Protein AF-A0A920N0S0-F1 (afdb_monomer_lite)

pLDDT: mean 83.33, std 10.92, range [47.34, 92.75]

Radius of gyration: 13.05 Å; chains: 1; bounding box: 26×30×33 Å

Structure (mmCIF, N/CA/C/O backbone):
data_AF-A0A920N0S0-F1
#
_entry.id   AF-A0A920N0S0-F1
#
loop_
_atom_site.group_PDB
_atom_site.id
_atom_site.type_symbol
_atom_site.label_atom_id
_atom_site.label_alt_id
_atom_site.label_comp_id
_atom_site.label_asym_id
_atom_site.label_entity_id
_atom_site.label_seq_id
_atom_site.pdbx_PDB_ins_code
_atom_site.Cartn_x
_atom_site.Cartn_y
_atom_site.Cartn_z
_atom_site.occupancy
_atom_site.B_iso_or_equiv
_atom_site.auth_seq_id
_atom_site.auth_comp_id
_atom_site.auth_asym_id
_atom_site.auth_atom_id
_atom_site.pdbx_PDB_model_num
ATOM 1 N N . MET A 1 1 ? -7.930 17.142 16.603 1.00 47.78 1 MET A N 1
ATOM 2 C CA . MET A 1 1 ? -7.184 17.133 15.325 1.00 47.78 1 MET A CA 1
ATOM 3 C C . MET A 1 1 ? -7.525 15.870 14.516 1.00 47.78 1 MET A C 1
ATOM 5 O O . MET A 1 1 ? -6.634 15.116 14.179 1.00 47.78 1 MET A O 1
ATOM 9 N N . ALA A 1 2 ? -8.808 15.599 14.223 1.00 51.44 2 ALA A N 1
ATOM 10 C CA . ALA A 1 2 ? -9.239 14.345 13.565 1.00 51.44 2 ALA A CA 1
ATOM 11 C C . ALA A 1 2 ? -9.639 14.514 12.081 1.00 51.44 2 ALA A C 1
ATOM 13 O O . ALA A 1 2 ? -9.907 13.537 11.392 1.00 51.44 2 ALA A O 1
ATOM 14 N N . LEU A 1 3 ? -9.693 15.756 11.584 1.00 55.75 3 LEU A N 1
ATOM 15 C CA . LEU A 1 3 ? -10.109 16.076 10.210 1.00 55.75 3 LEU A CA 1
ATOM 16 C C . LEU A 1 3 ? -8.951 16.025 9.202 1.00 55.75 3 LEU A C 1
ATOM 18 O O . LEU A 1 3 ? -9.192 15.733 8.036 1.00 55.75 3 LEU A O 1
ATOM 22 N N . GLN A 1 4 ? -7.714 16.279 9.646 1.00 59.75 4 GLN A N 1
ATOM 23 C CA . GLN A 1 4 ? -6.546 16.327 8.756 1.00 59.75 4 GLN A CA 1
ATOM 24 C C . GLN A 1 4 ? -6.250 14.953 8.154 1.00 59.75 4 GLN A C 1
ATOM 26 O O . GLN A 1 4 ? -6.298 14.812 6.938 1.00 59.75 4 GLN A O 1
ATOM 31 N N . SER A 1 5 ? -6.131 13.919 8.993 1.00 62.00 5 SER A N 1
ATOM 32 C CA . SER A 1 5 ? -5.857 12.557 8.523 1.00 62.00 5 SER A CA 1
ATOM 33 C C . SER A 1 5 ? -6.907 12.066 7.527 1.00 62.00 5 SER A C 1
ATOM 35 O O . SER A 1 5 ? -6.567 11.488 6.507 1.00 62.00 5 SER A O 1
ATOM 37 N N . ARG A 1 6 ? -8.192 12.362 7.753 1.00 66.12 6 ARG A N 1
ATOM 38 C CA . ARG A 1 6 ? -9.264 11.910 6.857 1.00 66.12 6 ARG A CA 1
ATOM 39 C C . ARG A 1 6 ? -9.200 12.571 5.472 1.00 66.12 6 ARG A C 1
ATOM 41 O O . ARG A 1 6 ? -9.329 11.873 4.472 1.00 66.12 6 ARG A O 1
ATOM 48 N N . GLY A 1 7 ? -8.946 13.880 5.410 1.00 72.81 7 GLY A N 1
ATOM 49 C CA . GLY A 1 7 ? -8.787 14.591 4.136 1.00 72.81 7 GLY A CA 1
ATOM 50 C C . GLY A 1 7 ? -7.497 14.229 3.391 1.00 72.81 7 GLY A C 1
ATOM 51 O O . GLY A 1 7 ? -7.467 14.230 2.162 1.00 72.81 7 GLY A O 1
ATOM 52 N N . GLU A 1 8 ? -6.429 13.894 4.113 1.00 75.25 8 GLU A N 1
ATOM 53 C CA . GLU A 1 8 ? -5.169 13.419 3.526 1.00 75.25 8 GLU A CA 1
ATOM 54 C C . GLU A 1 8 ? -5.294 11.989 2.988 1.00 75.25 8 GLU A C 1
ATOM 56 O O . GLU A 1 8 ? -4.703 11.660 1.955 1.00 75.25 8 GLU A O 1
ATOM 61 N N . HIS A 1 9 ? -6.118 11.160 3.635 1.00 80.88 9 HIS A N 1
ATOM 62 C CA . HIS A 1 9 ? -6.364 9.800 3.183 1.00 80.88 9 HIS A CA 1
ATOM 63 C C . HIS A 1 9 ? -7.156 9.753 1.873 1.00 80.88 9 HIS A C 1
ATOM 65 O O . HIS A 1 9 ? -6.743 9.064 0.946 1.00 80.88 9 HIS A O 1
ATOM 71 N N . GLU A 1 10 ? -8.241 10.524 1.748 1.00 81.81 10 GLU A N 1
ATOM 72 C CA . GLU A 1 10 ? -9.025 10.583 0.501 1.00 81.81 10 GLU A CA 1
ATOM 73 C C . GLU A 1 10 ? -8.191 11.116 -0.676 1.00 81.81 10 GLU A C 1
ATOM 75 O O . GLU A 1 10 ? -8.254 10.590 -1.787 1.00 81.81 10 GLU A O 1
ATOM 80 N N . GLN A 1 11 ? -7.341 12.118 -0.433 1.00 85.00 11 GLN A N 1
ATOM 81 C CA . GLN A 1 11 ? -6.431 12.627 -1.461 1.00 85.00 11 GLN A CA 1
ATOM 82 C C . GLN A 1 11 ? -5.353 11.608 -1.844 1.00 85.00 11 GLN A C 1
ATOM 84 O O . GLN A 1 11 ? -5.032 11.492 -3.029 1.00 85.00 11 GLN A O 1
ATOM 89 N N . SER A 1 12 ? -4.809 10.862 -0.877 1.00 85.81 12 SER A N 1
ATOM 90 C CA . SER A 1 12 ? -3.843 9.789 -1.154 1.00 85.81 12 SER A CA 1
ATOM 91 C C . SER A 1 12 ? -4.473 8.663 -1.962 1.00 85.81 12 SER A C 1
ATOM 93 O O . SER A 1 12 ? -3.878 8.215 -2.939 1.00 85.81 12 SER A O 1
ATOM 95 N N . GLU A 1 13 ? -5.692 8.244 -1.608 1.00 86.19 13 GLU A N 1
ATOM 96 C CA . GLU A 1 13 ? -6.444 7.243 -2.369 1.00 86.19 13 GLU A CA 1
ATOM 97 C C . GLU A 1 13 ? -6.632 7.705 -3.817 1.00 86.19 13 GLU A C 1
ATOM 99 O O . GLU A 1 13 ? -6.329 6.959 -4.746 1.00 86.19 13 GLU A O 1
ATOM 104 N N . HIS A 1 14 ? -7.037 8.963 -4.019 1.00 89.12 14 HIS A N 1
ATOM 105 C CA . HIS A 1 14 ? -7.218 9.524 -5.355 1.00 89.12 14 HIS A CA 1
ATOM 106 C C . HIS A 1 14 ? -5.924 9.508 -6.181 1.00 89.12 14 HIS A C 1
ATOM 108 O O . HIS A 1 14 ? -5.933 9.067 -7.331 1.00 89.12 14 HIS A O 1
ATOM 114 N N . HIS A 1 15 ? -4.801 9.942 -5.599 1.00 87.62 15 HIS A N 1
ATOM 115 C CA . HIS A 1 15 ? -3.505 9.939 -6.287 1.00 87.62 15 HIS A CA 1
ATOM 116 C C . HIS A 1 15 ? -3.061 8.520 -6.650 1.00 87.62 15 HIS A C 1
ATOM 118 O O . HIS A 1 15 ? -2.618 8.283 -7.774 1.00 87.62 15 HIS A O 1
ATOM 124 N N . LEU A 1 16 ? -3.223 7.566 -5.730 1.00 87.94 16 LEU A N 1
ATOM 125 C CA . LEU A 1 16 ? -2.889 6.163 -5.968 1.00 87.94 16 LEU A CA 1
ATOM 126 C C . LEU A 1 16 ? -3.782 5.550 -7.052 1.00 87.94 16 LEU A C 1
ATOM 128 O O . LEU A 1 16 ? -3.283 4.834 -7.912 1.00 87.94 16 LEU A O 1
ATOM 132 N N . GLN A 1 17 ? -5.074 5.878 -7.087 1.00 87.19 17 GLN A N 1
ATOM 133 C CA . GLN A 1 17 ? -5.980 5.432 -8.149 1.00 87.19 17 GLN A CA 1
ATOM 134 C C . GLN A 1 17 ? -5.642 6.034 -9.516 1.00 87.19 17 GLN A C 1
ATOM 136 O O . GLN A 1 17 ? -5.782 5.362 -10.537 1.00 87.19 17 GLN A O 1
ATOM 141 N N . GLN A 1 18 ? -5.200 7.292 -9.571 1.00 89.38 18 GLN A N 1
ATOM 142 C CA . GLN A 1 18 ? -4.713 7.874 -10.822 1.00 89.38 18 GLN A CA 1
ATOM 143 C C . GLN A 1 18 ? -3.417 7.207 -11.281 1.00 89.38 18 GLN A C 1
ATOM 145 O O . GLN A 1 18 ? -3.281 6.924 -12.468 1.00 89.38 18 GLN A O 1
ATOM 150 N N . ALA A 1 19 ? -2.506 6.909 -10.353 1.00 86.75 19 ALA A N 1
ATOM 151 C CA . ALA A 1 19 ? -1.297 6.154 -10.654 1.00 86.75 19 ALA A CA 1
ATOM 152 C C . ALA A 1 19 ? -1.633 4.746 -11.170 1.00 86.75 19 ALA A C 1
ATOM 154 O O . ALA A 1 19 ? -1.041 4.313 -12.151 1.00 86.75 19 ALA A O 1
ATOM 155 N N . LEU A 1 20 ? -2.637 4.082 -10.586 1.00 85.44 20 LEU A N 1
ATOM 156 C CA . LEU A 1 20 ? -3.085 2.754 -11.014 1.00 85.44 20 LEU A CA 1
ATOM 157 C C . LEU A 1 20 ? -3.586 2.770 -12.466 1.00 85.44 20 LEU A C 1
ATOM 159 O O . LEU A 1 20 ? -3.341 1.851 -13.231 1.00 85.44 20 LEU A O 1
ATOM 163 N N . LYS A 1 21 ? -4.242 3.858 -12.889 1.00 85.69 21 LYS A N 1
ATOM 164 C CA . LYS A 1 21 ? -4.667 4.023 -14.290 1.00 85.69 21 LYS A CA 1
ATOM 165 C C . LYS A 1 21 ? -3.502 4.197 -15.264 1.00 85.69 21 LYS A C 1
ATOM 167 O O . LYS A 1 21 ? -3.692 3.971 -16.456 1.00 85.69 21 LYS A O 1
ATOM 172 N N . LEU A 1 22 ? -2.356 4.678 -14.785 1.00 85.44 22 LEU A N 1
ATOM 173 C CA . LEU A 1 22 ? -1.149 4.839 -15.594 1.00 85.44 22 LEU A CA 1
ATOM 174 C C . LEU A 1 22 ? -0.369 3.526 -15.667 1.00 85.44 22 LEU A C 1
ATOM 176 O O . LEU A 1 22 ? 0.099 3.167 -16.744 1.00 85.44 22 LEU A O 1
ATOM 180 N N . ASP A 1 23 ? -0.258 2.824 -14.542 1.00 77.94 23 ASP A N 1
ATOM 181 C CA . ASP A 1 23 ? 0.411 1.533 -14.434 1.00 77.94 23 ASP A CA 1
ATOM 182 C C . ASP A 1 23 ? -0.325 0.648 -13.415 1.00 77.94 23 ASP A C 1
ATOM 184 O O . ASP A 1 23 ? -0.132 0.756 -12.202 1.00 77.94 23 ASP A O 1
ATOM 188 N N . ASP A 1 24 ? -1.219 -0.203 -13.924 1.00 76.25 24 ASP A N 1
ATOM 189 C CA . ASP A 1 24 ? -2.046 -1.103 -13.106 1.00 76.25 24 ASP A CA 1
ATOM 190 C C . ASP A 1 24 ? -1.228 -2.304 -12.592 1.00 76.25 24 ASP A C 1
ATOM 192 O O . ASP A 1 24 ? -1.621 -2.968 -11.639 1.00 76.25 24 ASP A O 1
ATOM 196 N N . ASP A 1 25 ? -0.053 -2.558 -13.181 1.00 81.19 25 ASP A N 1
ATOM 197 C CA . ASP A 1 25 ? 0.831 -3.668 -12.811 1.00 81.19 25 ASP A CA 1
ATOM 198 C C . ASP A 1 25 ? 1.855 -3.264 -11.739 1.00 81.19 25 ASP A C 1
ATOM 200 O O . ASP A 1 25 ? 2.736 -4.046 -11.381 1.00 81.19 25 ASP A O 1
ATOM 204 N N . LEU A 1 26 ? 1.763 -2.043 -11.190 1.00 84.88 26 LEU A N 1
ATOM 205 C CA . LEU A 1 26 ? 2.743 -1.554 -10.231 1.00 84.88 26 LEU A CA 1
ATOM 206 C C . LEU A 1 26 ? 2.396 -1.981 -8.791 1.00 84.88 26 LEU A C 1
ATOM 208 O O . LEU A 1 26 ? 1.508 -1.405 -8.148 1.00 84.88 26 LEU A O 1
ATOM 212 N N . PRO A 1 27 ? 3.149 -2.919 -8.187 1.00 88.62 27 PRO A N 1
ATOM 213 C CA . PRO A 1 27 ? 2.846 -3.412 -6.847 1.00 88.62 27 PRO A CA 1
ATOM 214 C C . PRO A 1 27 ? 2.981 -2.342 -5.759 1.00 88.62 27 PRO A C 1
ATOM 216 O O . PRO A 1 27 ? 2.301 -2.417 -4.737 1.00 88.62 27 PRO A O 1
ATOM 219 N N . ALA A 1 28 ? 3.806 -1.314 -5.980 1.00 88.12 28 ALA A N 1
ATOM 220 C CA . ALA A 1 28 ? 3.965 -0.193 -5.056 1.00 88.12 28 ALA A CA 1
ATOM 221 C C . ALA A 1 28 ? 2.638 0.543 -4.786 1.00 88.12 28 ALA A C 1
ATOM 223 O O . ALA A 1 28 ? 2.394 0.981 -3.661 1.00 88.12 28 ALA A O 1
ATOM 224 N N . ILE A 1 29 ? 1.757 0.634 -5.787 1.00 90.69 29 ILE A N 1
ATOM 225 C CA . ILE A 1 29 ? 0.455 1.305 -5.664 1.00 90.69 29 ILE A CA 1
ATOM 226 C C . ILE A 1 29 ? -0.474 0.479 -4.778 1.00 90.69 29 ILE A C 1
ATOM 228 O O . ILE A 1 29 ? -1.107 1.011 -3.866 1.00 90.69 29 ILE A O 1
ATOM 232 N N . HIS A 1 30 ? -0.501 -0.836 -4.995 1.00 91.56 30 HIS A N 1
ATOM 233 C CA . HIS A 1 30 ? -1.260 -1.764 -4.165 1.00 91.56 30 HIS A CA 1
ATOM 234 C C . HIS A 1 30 ? -0.773 -1.768 -2.707 1.00 91.56 30 HIS A C 1
ATOM 236 O O . HIS A 1 30 ? -1.596 -1.771 -1.793 1.00 91.56 30 HIS A O 1
ATOM 242 N N . VAL A 1 31 ? 0.543 -1.685 -2.470 1.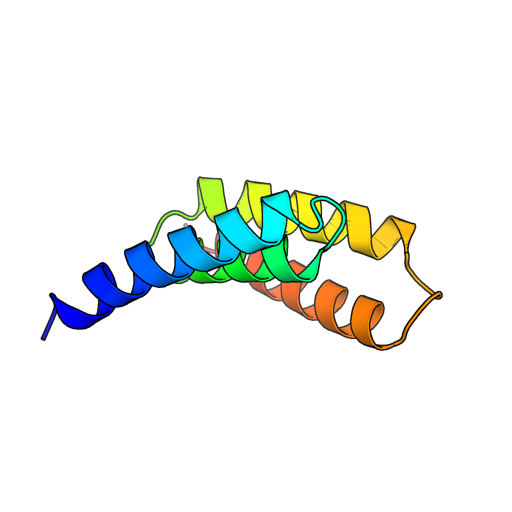00 91.62 31 VAL A N 1
ATOM 243 C CA . VAL A 1 31 ? 1.107 -1.510 -1.119 1.00 91.62 31 VAL A CA 1
ATOM 244 C C . VAL A 1 31 ? 0.681 -0.177 -0.500 1.00 91.62 31 VAL A C 1
ATOM 246 O O . VAL A 1 31 ? 0.285 -0.144 0.666 1.00 91.62 31 VAL A O 1
ATOM 249 N N . GLY A 1 32 ? 0.723 0.912 -1.273 1.00 89.94 32 GLY A N 1
ATOM 250 C CA . GLY A 1 32 ? 0.299 2.242 -0.833 1.00 89.94 32 GLY A CA 1
ATOM 251 C C . GLY A 1 32 ? -1.170 2.280 -0.410 1.00 89.94 32 GLY A C 1
ATOM 252 O O . GLY A 1 32 ? -1.477 2.762 0.680 1.00 89.94 32 GLY A O 1
ATOM 253 N N . LEU A 1 33 ? -2.062 1.702 -1.223 1.00 90.38 33 LEU A N 1
ATOM 254 C CA . LEU A 1 33 ? -3.484 1.557 -0.895 1.00 90.38 33 LEU A CA 1
ATOM 255 C C . LEU A 1 33 ? -3.678 0.664 0.333 1.00 90.38 33 LEU A C 1
ATOM 257 O O . LEU A 1 33 ? -4.430 1.013 1.235 1.00 90.38 33 LEU A O 1
ATOM 261 N N . GLY A 1 34 ? -2.941 -0.445 0.417 1.00 91.31 34 GLY A N 1
ATOM 262 C CA . GLY A 1 34 ? -2.958 -1.341 1.569 1.00 91.31 34 GLY A CA 1
ATOM 263 C C . GLY A 1 34 ? -2.634 -0.635 2.886 1.00 91.31 34 GLY A C 1
ATOM 264 O O . GLY A 1 34 ? -3.382 -0.731 3.859 1.00 91.31 34 GLY A O 1
ATOM 265 N N . ARG A 1 35 ? -1.542 0.134 2.903 1.00 90.12 35 ARG A N 1
ATOM 266 C CA . ARG A 1 35 ? -1.122 0.923 4.068 1.00 90.12 35 ARG A CA 1
ATOM 267 C C . ARG A 1 35 ? -2.150 1.995 4.425 1.00 90.12 35 ARG A C 1
ATOM 269 O O . ARG A 1 35 ? -2.505 2.129 5.591 1.00 90.12 35 ARG A O 1
ATOM 276 N N . LEU A 1 36 ? -2.669 2.704 3.428 1.00 89.19 36 LEU A N 1
ATOM 277 C CA . LEU A 1 36 ? -3.701 3.715 3.625 1.00 89.19 36 LEU A CA 1
ATOM 278 C C . LEU A 1 36 ? -4.982 3.124 4.239 1.00 89.19 36 LEU A C 1
ATOM 280 O O . LEU A 1 36 ? -5.604 3.713 5.128 1.00 89.19 36 LEU A O 1
ATOM 284 N N . TYR A 1 37 ? -5.371 1.932 3.792 1.00 89.94 37 TYR A N 1
ATOM 285 C CA . TYR A 1 37 ? -6.515 1.219 4.343 1.00 89.94 37 TYR A CA 1
ATOM 286 C C . TYR A 1 37 ? -6.281 0.747 5.779 1.00 89.94 37 TYR A C 1
ATOM 288 O O . TYR A 1 37 ? -7.195 0.834 6.595 1.00 89.94 37 TYR A O 1
ATOM 296 N N . LEU A 1 38 ? -5.054 0.364 6.142 1.00 87.00 38 LEU A N 1
ATOM 297 C CA . LEU A 1 38 ? -4.696 0.114 7.543 1.00 87.00 38 LEU A CA 1
ATOM 298 C C . LEU A 1 38 ? -4.823 1.380 8.403 1.00 87.00 38 LEU A C 1
ATOM 300 O O . LEU A 1 38 ? -5.428 1.332 9.471 1.00 87.00 38 LEU A O 1
ATOM 304 N N . GLU A 1 39 ? -4.331 2.524 7.918 1.00 85.06 39 GLU A N 1
ATOM 305 C CA . GLU A 1 39 ? -4.416 3.819 8.619 1.00 85.06 39 GLU A CA 1
ATOM 306 C C . GLU A 1 39 ? -5.8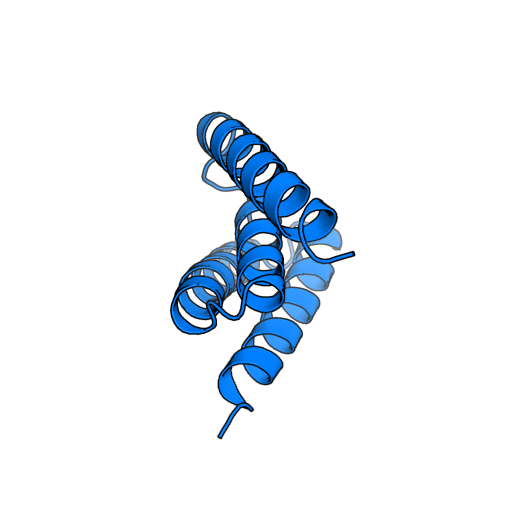68 4.319 8.774 1.00 85.06 39 GLU A C 1
ATOM 308 O O . GLU A 1 39 ? -6.173 5.105 9.672 1.00 85.06 39 GLU A O 1
ATOM 313 N N . THR A 1 40 ? -6.788 3.832 7.936 1.00 85.75 40 THR A N 1
ATOM 314 C CA . THR A 1 40 ? -8.230 4.126 8.005 1.00 85.75 40 THR A CA 1
ATOM 315 C C . THR A 1 40 ? -9.055 3.030 8.687 1.00 85.75 40 THR A C 1
ATOM 317 O O . THR A 1 40 ? -10.283 3.097 8.652 1.00 85.75 40 THR A O 1
ATOM 320 N N . HIS A 1 41 ? -8.413 2.045 9.330 1.00 85.88 41 HIS A N 1
ATOM 321 C CA . HIS A 1 41 ? -9.057 0.885 9.972 1.00 85.88 41 HIS A CA 1
ATOM 322 C C . HIS A 1 41 ? -9.872 -0.015 9.018 1.00 85.88 41 HIS A C 1
ATOM 324 O O . HIS A 1 41 ? -10.703 -0.815 9.447 1.00 85.88 41 HIS A O 1
ATOM 330 N N . ARG A 1 42 ? -9.626 0.074 7.709 1.00 88.06 42 ARG A N 1
ATOM 331 C CA . ARG A 1 42 ? -10.252 -0.741 6.658 1.00 88.06 42 ARG A CA 1
ATOM 332 C C . ARG A 1 42 ? -9.416 -1.994 6.386 1.00 88.06 42 ARG A C 1
ATOM 334 O O . ARG A 1 42 ? -8.894 -2.190 5.291 1.00 88.06 42 ARG A O 1
ATOM 341 N N . HIS A 1 43 ? -9.272 -2.862 7.388 1.00 87.31 43 HIS A N 1
ATOM 342 C CA . HIS A 1 43 ? -8.363 -4.017 7.301 1.00 87.31 43 HIS A CA 1
ATOM 343 C C . HIS A 1 43 ? -8.708 -4.990 6.163 1.00 87.31 43 HIS A C 1
ATOM 345 O O . HIS A 1 43 ? -7.801 -5.474 5.497 1.00 87.31 43 HIS A O 1
ATOM 351 N N . ALA A 1 44 ? -9.992 -5.242 5.889 1.00 88.00 44 ALA A N 1
ATOM 352 C CA . ALA A 1 44 ? -10.410 -6.158 4.818 1.00 88.00 44 ALA A CA 1
ATOM 353 C C . ALA A 1 44 ? -9.942 -5.695 3.424 1.00 88.00 44 ALA A C 1
ATOM 355 O O . ALA A 1 44 ? -9.505 -6.487 2.584 1.00 88.00 44 ALA A O 1
ATOM 356 N N . GLU A 1 45 ? -10.008 -4.388 3.190 1.00 88.38 45 GLU A N 1
ATOM 357 C CA . GLU A 1 45 ? -9.624 -3.767 1.924 1.00 88.38 45 GLU A CA 1
ATOM 358 C C . GLU A 1 45 ? -8.105 -3.680 1.833 1.00 88.38 45 GLU A C 1
ATOM 360 O O . GLU A 1 45 ? -7.528 -4.064 0.815 1.00 88.38 45 GLU A O 1
ATOM 365 N N . ALA A 1 46 ? -7.448 -3.319 2.941 1.00 91.12 46 ALA A N 1
ATOM 366 C CA . ALA A 1 46 ? -5.999 -3.392 3.052 1.00 91.12 46 ALA A CA 1
ATOM 367 C C . ALA A 1 46 ? -5.473 -4.775 2.664 1.00 91.12 46 ALA A C 1
ATOM 369 O O . ALA A 1 46 ? -4.583 -4.882 1.824 1.00 91.12 46 ALA A O 1
ATOM 370 N N . GLN A 1 47 ? -6.066 -5.832 3.221 1.00 91.19 47 GLN A N 1
ATOM 371 C CA . GLN A 1 47 ? -5.657 -7.207 2.972 1.00 91.19 47 GLN A CA 1
ATOM 372 C C . GLN A 1 47 ? -5.779 -7.563 1.488 1.00 91.19 47 GLN A C 1
ATOM 374 O O . GLN A 1 47 ? -4.816 -8.053 0.906 1.00 91.19 47 GLN A O 1
ATOM 379 N N . SER A 1 48 ? -6.903 -7.234 0.844 1.00 91.19 48 SER A N 1
ATOM 380 C CA . SER A 1 48 ? -7.102 -7.504 -0.588 1.00 91.19 48 SER A CA 1
ATOM 381 C C . SER A 1 48 ? -6.042 -6.821 -1.462 1.00 91.19 48 SER A C 1
ATOM 383 O O . SER A 1 48 ? -5.466 -7.453 -2.352 1.00 91.19 48 SER A O 1
ATOM 385 N N . HIS A 1 49 ? -5.736 -5.549 -1.187 1.00 91.88 49 HIS A N 1
ATOM 386 C CA . HIS A 1 49 ? -4.712 -4.807 -1.925 1.00 91.88 49 HIS A CA 1
ATOM 387 C C . HIS A 1 49 ? -3.300 -5.342 -1.653 1.00 91.88 49 HIS A C 1
ATOM 389 O O . HIS A 1 49 ? -2.536 -5.558 -2.594 1.00 91.88 49 HIS A O 1
ATOM 395 N N . LEU A 1 50 ? -2.965 -5.640 -0.396 1.00 92.00 50 LEU A N 1
ATOM 396 C CA . LEU A 1 50 ? -1.670 -6.206 -0.013 1.00 92.00 50 LEU A CA 1
ATOM 397 C C . LEU A 1 50 ? -1.454 -7.603 -0.609 1.00 92.00 50 LEU A C 1
ATOM 399 O O . LEU A 1 50 ? -0.367 -7.884 -1.104 1.00 92.00 50 LEU A O 1
ATOM 403 N N . GLN A 1 51 ? -2.478 -8.461 -0.646 1.00 92.44 51 GLN A N 1
ATOM 404 C CA . GLN A 1 51 ? -2.390 -9.770 -1.306 1.00 92.44 51 GLN A CA 1
ATOM 405 C C . GLN A 1 51 ? -2.100 -9.627 -2.799 1.00 92.44 51 GLN A C 1
ATOM 407 O O . GLN A 1 51 ? -1.256 -10.348 -3.330 1.00 92.44 51 GLN A O 1
ATOM 412 N N . ARG A 1 52 ? -2.757 -8.671 -3.471 1.00 91.31 52 ARG A N 1
ATOM 413 C CA . ARG A 1 52 ? -2.500 -8.391 -4.888 1.00 91.31 52 ARG A CA 1
ATOM 414 C C . ARG A 1 52 ? -1.064 -7.921 -5.107 1.00 91.31 52 ARG A C 1
ATOM 416 O O . ARG A 1 52 ? -0.396 -8.446 -5.992 1.00 91.31 52 ARG A O 1
ATOM 423 N N . ALA A 1 53 ? -0.577 -7.010 -4.260 1.00 91.88 53 ALA A N 1
ATOM 424 C CA . ALA A 1 53 ? 0.811 -6.559 -4.291 1.00 91.88 53 ALA A CA 1
ATOM 425 C C . ALA A 1 53 ? 1.786 -7.731 -4.148 1.00 91.88 53 ALA A C 1
ATOM 427 O O . ALA A 1 53 ? 2.691 -7.869 -4.961 1.00 91.88 53 ALA A O 1
ATOM 428 N N . VAL A 1 54 ? 1.577 -8.600 -3.153 1.00 92.75 54 VAL A N 1
ATOM 429 C CA . VAL A 1 54 ? 2.418 -9.783 -2.921 1.00 92.75 54 VAL A CA 1
ATOM 430 C C . VAL A 1 54 ? 2.432 -10.687 -4.149 1.00 92.75 54 VAL A C 1
ATOM 432 O O . VAL A 1 54 ? 3.511 -11.051 -4.597 1.00 92.75 54 VAL A O 1
ATOM 435 N N . SER A 1 55 ? 1.278 -11.000 -4.745 1.00 91.81 55 SER A N 1
ATOM 436 C CA . SER A 1 55 ? 1.231 -11.842 -5.949 1.00 91.81 55 SER A CA 1
ATOM 437 C C . SER A 1 55 ? 1.990 -11.236 -7.135 1.00 91.81 55 SER A C 1
ATOM 439 O O . SER A 1 55 ? 2.715 -11.956 -7.819 1.00 91.81 55 SER A O 1
ATOM 441 N N . LEU A 1 56 ? 1.864 -9.925 -7.364 1.00 90.19 56 LEU A N 1
ATOM 442 C CA . LEU A 1 56 ? 2.600 -9.219 -8.421 1.00 90.19 56 LEU A CA 1
ATOM 443 C C . LEU A 1 56 ? 4.113 -9.212 -8.147 1.00 90.19 56 LEU A C 1
ATOM 445 O O . LEU A 1 56 ? 4.919 -9.484 -9.034 1.00 90.19 56 LEU A O 1
ATOM 449 N N . LEU A 1 57 ? 4.508 -8.959 -6.899 1.00 89.50 57 LEU A N 1
ATOM 450 C CA . LEU A 1 57 ? 5.910 -8.941 -6.479 1.00 89.50 57 LEU A CA 1
ATOM 451 C C . LEU A 1 57 ? 6.545 -10.328 -6.524 1.00 89.50 57 LEU A C 1
ATOM 453 O O . LEU A 1 57 ? 7.704 -10.444 -6.901 1.00 89.50 57 LEU A O 1
ATOM 457 N N . GLU A 1 58 ? 5.805 -11.380 -6.177 1.00 88.94 58 GLU A N 1
ATOM 458 C CA . GLU A 1 58 ? 6.272 -12.761 -6.305 1.00 88.94 58 GLU A CA 1
ATOM 459 C C . GLU A 1 58 ? 6.450 -13.162 -7.768 1.00 88.94 58 GLU A C 1
ATOM 461 O O . GLU A 1 58 ? 7.433 -13.826 -8.092 1.00 88.94 58 GLU A O 1
ATOM 466 N N . ALA A 1 59 ? 5.564 -12.706 -8.659 1.00 86.94 59 ALA A N 1
ATOM 467 C CA . ALA A 1 59 ? 5.718 -12.907 -10.098 1.00 86.94 59 ALA A CA 1
ATOM 468 C C . ALA A 1 59 ? 6.938 -12.157 -10.670 1.00 86.94 59 ALA A C 1
ATOM 470 O O . ALA A 1 59 ? 7.578 -12.647 -11.599 1.00 86.94 59 ALA A O 1
ATOM 471 N N . ARG A 1 60 ? 7.289 -11.000 -10.094 1.00 81.31 60 ARG A N 1
ATOM 472 C CA . ARG A 1 60 ? 8.444 -10.173 -10.485 1.00 81.31 60 ARG A CA 1
ATOM 473 C C . ARG A 1 60 ? 9.725 -10.475 -9.686 1.00 81.31 60 ARG A C 1
ATOM 475 O O . ARG A 1 60 ? 10.774 -9.883 -9.943 1.00 81.31 60 ARG A O 1
ATOM 482 N N . LYS A 1 61 ? 9.664 -11.384 -8.710 1.00 77.25 61 LYS A N 1
ATOM 483 C CA . LYS A 1 61 ? 10.755 -11.667 -7.768 1.00 77.25 61 LYS A CA 1
ATOM 484 C C . LYS A 1 61 ? 12.046 -12.017 -8.509 1.00 77.25 61 LYS A C 1
ATOM 486 O O . LYS A 1 61 ? 12.057 -12.887 -9.377 1.00 77.25 61 LYS A O 1
ATOM 491 N N . GLY A 1 62 ? 13.141 -11.351 -8.146 1.00 71.38 62 GLY A N 1
ATOM 492 C CA . GLY A 1 62 ? 14.439 -11.506 -8.809 1.00 71.38 62 GLY A CA 1
ATOM 493 C C . GLY A 1 62 ? 14.668 -10.613 -10.036 1.00 71.38 62 GLY A C 1
ATOM 494 O O . GLY A 1 62 ? 15.767 -10.655 -10.584 1.00 71.38 62 GLY A O 1
ATOM 495 N N . ALA 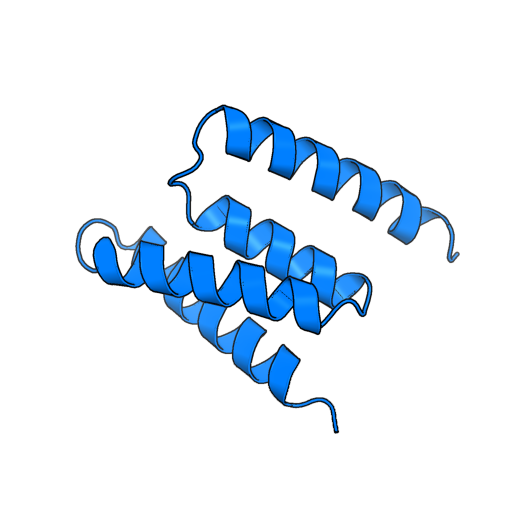A 1 63 ? 13.693 -9.792 -10.452 1.00 74.75 63 ALA A N 1
ATOM 496 C CA . ALA A 1 63 ? 13.907 -8.771 -11.482 1.00 74.75 63 ALA A CA 1
ATOM 497 C C . ALA A 1 63 ? 14.596 -7.517 -10.920 1.00 74.75 63 ALA A C 1
ATOM 499 O O . ALA A 1 63 ? 15.524 -7.002 -11.533 1.00 74.75 63 ALA A O 1
ATOM 500 N N . ASP A 1 64 ? 14.171 -7.057 -9.736 1.00 81.19 64 ASP A N 1
ATOM 501 C CA . ASP A 1 64 ? 14.646 -5.813 -9.128 1.00 81.19 64 ASP A CA 1
ATOM 502 C C . ASP A 1 64 ? 14.691 -5.923 -7.590 1.00 81.19 64 ASP A C 1
ATOM 504 O O . ASP A 1 64 ? 13.733 -6.424 -6.990 1.00 81.19 64 ASP A O 1
ATOM 508 N N . PRO A 1 65 ? 15.732 -5.393 -6.915 1.00 83.94 65 PRO A N 1
ATOM 509 C CA . PRO A 1 65 ? 15.838 -5.410 -5.449 1.00 83.94 65 PRO A CA 1
ATOM 510 C C . PRO A 1 65 ? 14.735 -4.596 -4.756 1.00 83.94 65 PRO A C 1
ATOM 512 O O . PRO A 1 65 ? 14.397 -4.846 -3.600 1.00 83.94 65 PRO A O 1
ATOM 515 N N . GLU A 1 66 ? 14.148 -3.629 -5.462 1.00 82.69 66 GLU A N 1
ATOM 516 C CA . GLU A 1 66 ? 13.012 -2.855 -4.962 1.00 82.69 66 GLU A CA 1
ATOM 517 C C . GLU A 1 66 ? 11.754 -3.719 -4.799 1.00 82.69 66 GLU A C 1
ATOM 519 O O . GLU A 1 66 ? 11.007 -3.543 -3.837 1.00 82.69 66 GLU A O 1
ATOM 524 N N . SER A 1 67 ? 11.565 -4.713 -5.675 1.00 85.44 67 SER A N 1
ATOM 525 C CA . SER A 1 67 ? 10.438 -5.644 -5.580 1.00 85.44 67 SER A CA 1
ATOM 526 C C . SER A 1 67 ? 10.560 -6.536 -4.342 1.00 85.44 67 SER A C 1
ATOM 528 O O . SER A 1 67 ? 9.595 -6.690 -3.599 1.00 85.44 67 SER A O 1
ATOM 530 N N . ASP A 1 68 ? 11.751 -7.065 -4.048 1.00 89.00 68 ASP A N 1
ATOM 531 C CA . ASP A 1 68 ? 11.976 -7.850 -2.824 1.00 89.00 68 ASP A CA 1
ATOM 532 C C . ASP A 1 68 ? 11.700 -7.021 -1.558 1.00 89.00 68 ASP A C 1
ATOM 534 O O . ASP A 1 68 ? 11.034 -7.492 -0.634 1.00 89.00 68 ASP A O 1
ATOM 538 N N . LYS A 1 69 ? 12.115 -5.747 -1.540 1.00 89.25 69 LYS A N 1
ATOM 539 C CA . LYS A 1 69 ? 11.833 -4.843 -0.416 1.00 89.25 69 LYS A CA 1
ATOM 540 C C . LYS A 1 69 ? 10.336 -4.572 -0.248 1.00 89.25 69 LYS A C 1
ATOM 542 O O . LYS A 1 69 ? 9.822 -4.602 0.870 1.00 89.25 69 LYS A O 1
ATOM 547 N N . LEU A 1 70 ? 9.629 -4.298 -1.344 1.00 89.44 70 LEU A N 1
ATOM 548 C CA . LEU A 1 70 ? 8.178 -4.099 -1.316 1.00 89.44 70 LEU A CA 1
ATOM 549 C C . LEU A 1 70 ? 7.443 -5.372 -0.887 1.00 89.44 70 LEU A C 1
ATOM 551 O O . LEU A 1 70 ? 6.423 -5.276 -0.210 1.00 89.44 7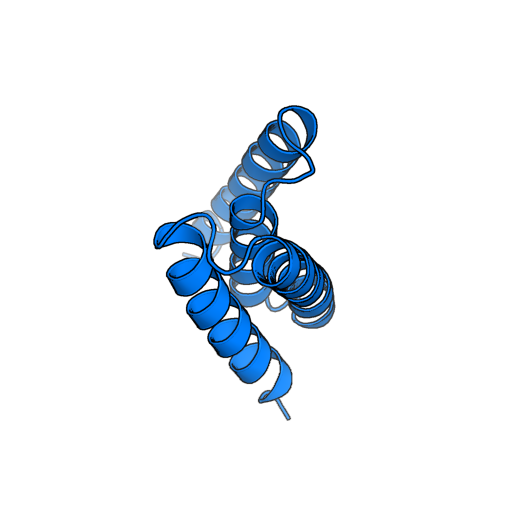0 LEU A O 1
ATOM 555 N N . LEU A 1 71 ? 7.959 -6.549 -1.248 1.00 91.44 71 LEU A N 1
ATOM 556 C CA . LEU A 1 71 ? 7.358 -7.841 -0.918 1.00 91.44 71 LEU A CA 1
ATOM 557 C C . LEU A 1 71 ? 7.414 -8.097 0.584 1.00 91.44 71 LEU A C 1
ATOM 559 O O . LEU A 1 71 ? 6.413 -8.493 1.183 1.00 91.44 71 LEU A O 1
ATOM 563 N N . GLU A 1 72 ? 8.570 -7.836 1.191 1.00 91.62 72 GLU A N 1
ATOM 564 C CA . GLU A 1 72 ? 8.749 -7.922 2.638 1.00 91.62 72 GLU A CA 1
ATOM 565 C C . GLU A 1 72 ? 7.817 -6.947 3.367 1.00 91.62 72 GLU A C 1
ATOM 567 O O . GLU A 1 72 ? 7.097 -7.343 4.286 1.00 91.62 72 GLU A O 1
ATOM 572 N N . LEU A 1 73 ? 7.744 -5.696 2.896 1.00 90.75 73 LEU A N 1
ATOM 573 C CA . LEU A 1 73 ? 6.856 -4.689 3.473 1.00 90.75 73 LEU A CA 1
ATOM 574 C C . LEU A 1 73 ? 5.382 -5.109 3.373 1.00 90.75 73 LEU A C 1
ATOM 576 O O . LEU A 1 73 ? 4.645 -5.027 4.353 1.00 90.75 73 LEU A O 1
ATOM 580 N N . ALA A 1 74 ? 4.948 -5.581 2.202 1.00 91.44 74 ALA A N 1
ATOM 581 C CA . ALA A 1 74 ? 3.570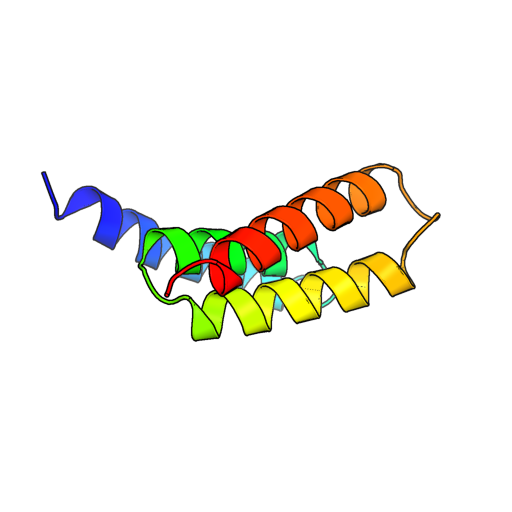 -5.992 1.966 1.00 91.44 74 ALA A CA 1
ATOM 582 C C . ALA A 1 74 ? 3.163 -7.163 2.869 1.00 91.44 74 ALA A C 1
ATOM 584 O O . ALA A 1 74 ? 2.071 -7.145 3.435 1.00 91.44 74 ALA A O 1
ATOM 585 N N . ARG A 1 75 ? 4.052 -8.149 3.052 1.00 91.44 75 ARG A N 1
ATOM 586 C CA . ARG A 1 75 ? 3.835 -9.274 3.973 1.00 91.44 75 ARG A CA 1
ATOM 587 C C . ARG A 1 75 ? 3.745 -8.813 5.424 1.00 91.44 75 ARG A C 1
ATOM 589 O O . ARG A 1 75 ? 2.786 -9.181 6.094 1.00 91.44 75 ARG A O 1
ATOM 596 N N . GLY A 1 76 ? 4.651 -7.945 5.876 1.00 91.44 76 GLY A N 1
ATOM 597 C CA . GLY A 1 76 ? 4.601 -7.417 7.243 1.00 91.44 76 GLY A CA 1
ATOM 598 C C . GLY A 1 76 ? 3.315 -6.630 7.527 1.00 91.44 76 GLY A C 1
ATOM 599 O O . GLY A 1 76 ? 2.692 -6.791 8.579 1.00 91.44 76 GLY A O 1
ATOM 600 N N . LEU A 1 77 ? 2.856 -5.827 6.562 1.00 89.75 77 LEU A N 1
ATOM 601 C CA . LEU A 1 77 ? 1.573 -5.127 6.664 1.00 89.75 77 LEU A CA 1
ATOM 602 C C . LEU A 1 77 ? 0.394 -6.110 6.682 1.00 89.75 77 LEU A C 1
ATOM 604 O O . LEU A 1 77 ? -0.544 -5.926 7.458 1.00 89.75 77 LEU A O 1
ATOM 608 N N . LEU A 1 78 ? 0.443 -7.168 5.869 1.00 88.00 78 LEU A N 1
ATOM 609 C CA . LEU A 1 78 ? -0.597 -8.193 5.814 1.00 88.00 78 LEU A CA 1
ATOM 610 C C . LEU A 1 78 ? -0.721 -8.931 7.152 1.00 88.00 78 LEU A C 1
ATOM 612 O O . LEU A 1 78 ? -1.830 -9.068 7.662 1.00 88.00 78 LEU A O 1
ATOM 616 N N . GLU A 1 79 ? 0.406 -9.327 7.746 1.00 87.19 79 GLU A N 1
ATOM 617 C CA . GLU A 1 79 ? 0.457 -9.949 9.073 1.00 87.19 79 GLU A CA 1
ATOM 618 C C . GLU A 1 79 ? -0.150 -9.034 10.138 1.00 87.19 79 GLU A C 1
ATOM 620 O O . GLU A 1 79 ? -0.998 -9.468 10.920 1.00 87.19 79 GLU A O 1
ATOM 625 N N . THR A 1 80 ? 0.201 -7.745 10.102 1.00 82.31 80 THR A N 1
ATOM 626 C CA . THR A 1 80 ? -0.360 -6.726 11.004 1.00 82.31 80 THR A CA 1
ATOM 627 C C . THR A 1 80 ? -1.878 -6.589 10.833 1.00 82.31 80 THR A C 1
ATOM 629 O O . THR A 1 80 ? -2.603 -6.454 11.816 1.00 82.31 80 THR A O 1
ATOM 632 N N . SER A 1 81 ? -2.370 -6.679 9.592 1.00 75.62 81 SER A N 1
ATOM 633 C CA . SER A 1 81 ? -3.804 -6.619 9.266 1.00 75.62 81 SER A CA 1
ATOM 634 C C . SER A 1 81 ? -4.561 -7.817 9.843 1.00 75.62 81 SER A C 1
ATOM 636 O O . SER A 1 81 ? -5.640 -7.663 10.407 1.00 75.62 81 SER A O 1
ATOM 638 N N . SER A 1 82 ? -3.984 -9.016 9.720 1.00 69.69 82 SER A N 1
ATOM 639 C CA . SER A 1 82 ? -4.563 -10.266 10.225 1.00 69.69 82 SER A CA 1
ATOM 640 C C . SER A 1 82 ? -4.447 -10.446 11.742 1.00 69.69 82 SER A C 1
ATOM 642 O O . SER A 1 82 ? -5.172 -11.256 12.309 1.00 69.69 82 SER A O 1
ATOM 644 N N . ALA A 1 83 ? -3.556 -9.705 12.405 1.00 64.00 83 ALA A N 1
ATOM 645 C CA . ALA A 1 83 ? -3.299 -9.817 13.840 1.00 64.00 83 ALA A CA 1
ATOM 646 C C . ALA A 1 83 ? -4.259 -8.994 14.720 1.00 64.00 83 ALA A C 1
ATOM 648 O O . ALA A 1 83 ? -4.028 -8.890 15.924 1.00 64.00 83 ALA A O 1
ATOM 649 N N . THR A 1 84 ? -5.319 -8.407 14.155 1.00 50.03 84 THR A N 1
ATOM 650 C CA . THR A 1 84 ? -6.354 -7.733 14.953 1.00 50.03 84 THR A CA 1
ATOM 651 C C . THR A 1 84 ? -7.449 -8.735 15.355 1.00 50.03 84 THR A C 1
ATOM 653 O O . THR A 1 84 ? -8.146 -9.224 14.466 1.00 50.03 84 THR A O 1
ATOM 656 N N . PRO A 1 85 ?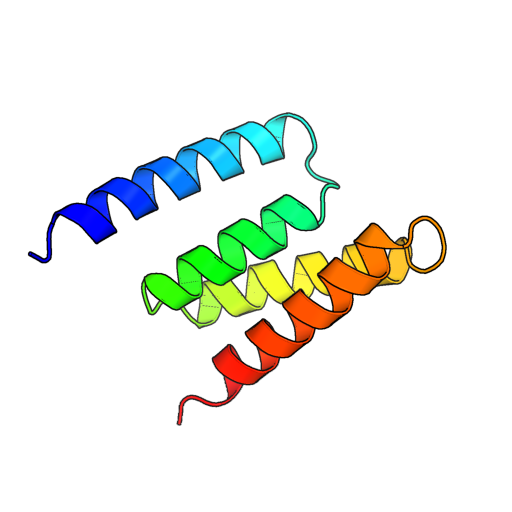 -7.557 -9.109 16.650 1.00 47.34 85 PRO A N 1
ATOM 657 C CA . PRO A 1 85 ? -8.575 -10.038 17.149 1.00 47.34 85 PRO A CA 1
ATOM 658 C C . PRO A 1 85 ? -9.977 -9.423 17.225 1.00 47.34 85 PRO A C 1
ATOM 660 O O . PRO A 1 85 ? -10.085 -8.177 17.315 1.00 47.34 85 PRO A O 1
#

Secondary structure (DSSP, 8-state):
--HHHHHHHHHHHHHHHHHHHH-TT-HHHHHHHHHHHHHTT-HHHHHHHHHHHHHHHHHHTTS-HHHHHHHHHHHHHHHHHHT--

Foldseek 3Di:
DPVPLVVVLVVQLVVLVVVCVVPVLDLVSLCSNLVSCVVVVNLVSSLVSLVSSLVSLVVCPPVDPVSVVSNVSSVVSNVVSVPDD

Sequence (85 aa):
MALQSRGEHEQSEHHLQQALKLDDDLPAIHVGLGRLYLETHRHAEAQSHLQRAVSLLEARKGADPESDKLLELARGLLETSSATP